Protein AF-T1A897-F1 (afdb_monomer_lite)

Structure (mmCIF, N/CA/C/O backbone):
data_AF-T1A897-F1
#
_entry.id   AF-T1A897-F1
#
loop_
_atom_site.group_PDB
_atom_site.id
_atom_site.type_symbol
_atom_site.label_atom_id
_atom_site.label_alt_id
_atom_site.label_comp_id
_atom_site.label_asym_id
_atom_site.label_entity_id
_atom_site.label_seq_id
_atom_site.pdbx_PDB_ins_code
_atom_site.Cartn_x
_atom_site.Cartn_y
_atom_site.Cartn_z
_atom_site.occupancy
_atom_site.B_iso_or_equiv
_atom_site.auth_seq_id
_atom_site.auth_comp_id
_atom_site.auth_asym_id
_atom_site.auth_atom_id
_atom_site.pdbx_PDB_model_num
ATOM 1 N N . ILE A 1 1 ? 21.454 3.319 -30.750 1.00 91.56 1 ILE A N 1
ATOM 2 C CA . ILE A 1 1 ? 20.654 2.309 -29.993 1.00 91.56 1 ILE A CA 1
ATOM 3 C C . ILE A 1 1 ? 20.761 0.914 -30.606 1.00 91.56 1 ILE A C 1
ATOM 5 O O . ILE A 1 1 ? 21.158 0.012 -29.884 1.00 91.56 1 ILE A O 1
ATOM 9 N N . ARG A 1 2 ? 20.432 0.712 -31.896 1.00 94.31 2 ARG A N 1
ATOM 10 C CA . ARG A 1 2 ? 20.547 -0.611 -32.554 1.00 94.31 2 ARG A CA 1
ATOM 11 C C . ARG A 1 2 ? 21.950 -1.219 -32.402 1.00 94.31 2 ARG A C 1
ATOM 13 O O . ARG A 1 2 ? 22.070 -2.355 -31.966 1.00 94.31 2 ARG A O 1
ATOM 20 N N . GLU A 1 3 ? 22.989 -0.419 -32.639 1.00 94.31 3 GLU A N 1
ATOM 21 C CA . GLU A 1 3 ? 24.396 -0.809 -32.442 1.00 94.31 3 GLU A CA 1
ATOM 22 C C . GLU A 1 3 ? 24.701 -1.246 -31.004 1.00 94.31 3 GLU A C 1
ATOM 24 O O . GLU A 1 3 ? 25.294 -2.297 -30.796 1.00 94.31 3 GLU A O 1
ATOM 29 N N . LEU A 1 4 ? 24.223 -0.498 -30.003 1.00 94.25 4 LEU A N 1
ATOM 30 C CA . LEU A 1 4 ? 24.387 -0.843 -28.585 1.00 94.25 4 LEU A CA 1
ATOM 31 C C . LEU A 1 4 ? 23.743 -2.195 -28.256 1.00 94.25 4 LEU A C 1
ATOM 33 O O . LEU A 1 4 ? 24.318 -3.002 -27.529 1.00 94.25 4 LEU A O 1
ATOM 37 N N . ILE A 1 5 ? 22.554 -2.463 -28.800 1.00 93.88 5 ILE A N 1
ATOM 38 C CA . ILE A 1 5 ? 21.870 -3.748 -28.610 1.00 93.88 5 ILE A CA 1
ATOM 39 C C . ILE A 1 5 ? 22.676 -4.878 -29.263 1.00 93.88 5 ILE A C 1
ATOM 41 O O . ILE A 1 5 ? 22.904 -5.904 -28.620 1.00 93.88 5 ILE A O 1
ATOM 45 N N . ALA A 1 6 ? 23.154 -4.673 -30.493 1.00 93.12 6 ALA A N 1
ATOM 46 C CA . ALA A 1 6 ? 23.966 -5.644 -31.224 1.00 93.12 6 ALA A CA 1
ATOM 47 C C . ALA A 1 6 ? 25.310 -5.937 -30.530 1.00 93.12 6 ALA A C 1
ATOM 49 O O . ALA A 1 6 ? 25.726 -7.090 -30.464 1.00 93.12 6 ALA A O 1
ATOM 50 N N . ALA A 1 7 ? 25.951 -4.923 -29.941 1.00 94.50 7 ALA A N 1
ATOM 51 C CA . ALA A 1 7 ? 27.186 -5.066 -29.167 1.00 94.50 7 ALA A CA 1
ATOM 52 C C . ALA A 1 7 ? 26.982 -5.804 -27.828 1.00 94.50 7 ALA A C 1
ATOM 54 O O . ALA A 1 7 ? 27.932 -6.298 -27.214 1.00 94.50 7 ALA A O 1
ATOM 55 N N . HIS A 1 8 ? 25.738 -5.902 -27.351 1.00 93.06 8 HIS A N 1
ATOM 56 C CA . HIS A 1 8 ? 25.409 -6.449 -26.039 1.00 93.06 8 HIS A CA 1
ATOM 57 C C . HIS A 1 8 ? 24.264 -7.482 -26.073 1.00 93.06 8 HIS A C 1
ATOM 59 O O . HIS A 1 8 ? 23.310 -7.373 -25.294 1.00 93.06 8 HIS A O 1
ATOM 65 N N . PRO A 1 9 ? 24.374 -8.569 -26.862 1.00 87.94 9 PRO A N 1
ATOM 66 C CA . PRO A 1 9 ? 23.273 -9.517 -27.084 1.00 87.94 9 PRO A CA 1
ATOM 67 C C . PRO A 1 9 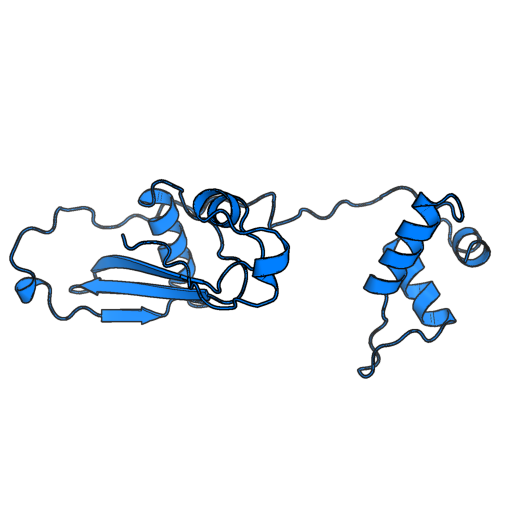? 22.866 -10.276 -25.810 1.00 87.94 9 PRO A C 1
ATOM 69 O O . PRO A 1 9 ? 21.729 -10.719 -25.639 1.00 87.94 9 PRO A O 1
ATOM 72 N N . ARG A 1 10 ? 23.797 -10.410 -24.856 1.00 90.38 10 ARG A N 1
ATOM 73 C CA . ARG A 1 10 ? 23.551 -11.069 -23.568 1.00 90.38 10 ARG A CA 1
ATOM 74 C C . ARG A 1 10 ? 22.975 -10.139 -22.502 1.00 90.38 10 ARG A C 1
ATOM 76 O O . ARG A 1 10 ? 22.631 -10.640 -21.434 1.00 90.38 10 ARG A O 1
ATOM 83 N N . GLN A 1 11 ? 22.822 -8.841 -22.755 1.00 92.12 11 GLN A N 1
ATOM 84 C CA . GLN A 1 11 ? 22.254 -7.928 -21.764 1.00 92.12 11 GLN A CA 1
ATOM 85 C C . GLN A 1 11 ? 20.731 -8.058 -21.668 1.00 92.12 11 GLN A C 1
ATOM 87 O O . GLN A 1 11 ? 20.026 -8.332 -22.637 1.00 92.12 11 GLN A O 1
ATOM 92 N N . SER A 1 12 ? 20.209 -7.862 -20.457 1.00 93.25 12 SER A N 1
ATOM 93 C CA 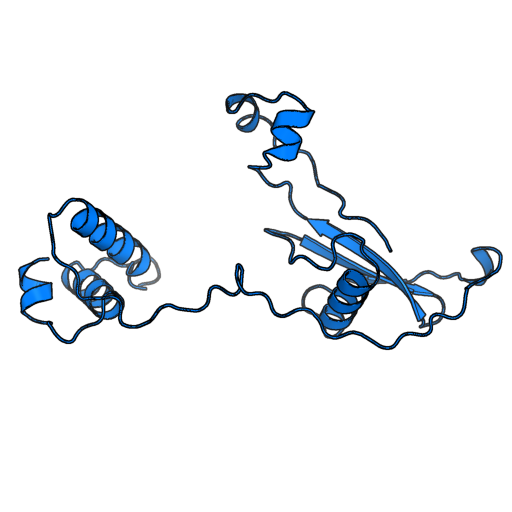. SER A 1 12 ? 18.765 -7.723 -20.252 1.00 93.25 12 SER A CA 1
ATOM 94 C C . SER A 1 12 ? 18.296 -6.340 -20.709 1.00 93.25 12 SER A C 1
ATOM 96 O O . SER A 1 12 ? 19.091 -5.405 -20.777 1.00 93.25 12 SER A O 1
ATOM 98 N N . ARG A 1 13 ? 16.985 -6.157 -20.920 1.00 93.38 13 ARG A N 1
ATOM 99 C CA . ARG A 1 13 ? 16.406 -4.826 -21.201 1.00 93.38 13 ARG A CA 1
ATOM 100 C C . ARG A 1 13 ? 16.801 -3.775 -20.149 1.00 93.38 13 ARG A C 1
ATOM 102 O O . ARG A 1 13 ? 17.007 -2.619 -20.496 1.00 93.38 13 ARG A O 1
ATOM 109 N N . ARG A 1 14 ? 16.955 -4.177 -18.876 1.00 93.31 14 ARG A N 1
ATOM 110 C CA . ARG A 1 14 ? 17.470 -3.307 -17.802 1.00 93.31 14 ARG A CA 1
ATOM 111 C C . ARG A 1 14 ? 18.936 -2.935 -18.026 1.00 93.31 14 ARG A C 1
ATOM 113 O O . ARG A 1 14 ? 19.256 -1.752 -17.993 1.00 93.31 14 ARG A O 1
ATOM 120 N N . GLY A 1 15 ? 19.794 -3.921 -18.284 1.00 94.31 15 GLY A N 1
ATOM 121 C CA . GLY A 1 15 ? 21.218 -3.681 -18.543 1.00 94.31 15 GLY A CA 1
ATOM 122 C C . GLY A 1 15 ? 21.450 -2.800 -19.774 1.00 94.31 15 GLY A C 1
ATOM 123 O O . GLY A 1 15 ? 22.275 -1.894 -19.729 1.00 94.31 15 GLY A O 1
ATOM 124 N N . LEU A 1 16 ? 20.658 -2.996 -20.833 1.00 95.38 16 LEU A N 1
ATOM 125 C CA . LEU A 1 16 ? 20.671 -2.141 -22.023 1.00 95.38 16 LEU A CA 1
ATOM 126 C C . LEU A 1 16 ? 20.242 -0.703 -21.700 1.00 95.38 16 LEU A C 1
ATOM 128 O O . LEU A 1 16 ? 20.910 0.230 -22.128 1.00 95.38 16 LEU A O 1
ATOM 132 N N . SER A 1 17 ? 19.178 -0.511 -20.905 1.00 95.62 17 SER A N 1
ATOM 133 C CA . SER A 1 17 ? 18.743 0.838 -20.504 1.00 95.62 17 SER A CA 1
ATOM 134 C C . SER A 1 17 ? 19.790 1.582 -19.671 1.00 95.62 17 SER A C 1
ATOM 136 O O . SER A 1 17 ? 19.947 2.786 -19.833 1.00 95.62 17 SER A O 1
ATOM 138 N N . GLN A 1 18 ? 20.527 0.870 -18.810 1.00 96.50 18 GLN A N 1
ATOM 139 C CA . GLN A 1 18 ? 21.597 1.457 -18.001 1.00 96.50 18 GLN A CA 1
ATOM 140 C C . GLN A 1 18 ? 22.780 1.881 -18.872 1.00 96.50 18 GLN A C 1
ATOM 142 O O . GLN A 1 18 ? 23.187 3.032 -18.790 1.00 96.50 18 GLN A O 1
ATOM 147 N N . LYS A 1 19 ? 23.244 1.002 -19.770 1.00 96.19 19 LYS A N 1
ATOM 148 C CA . LYS A 1 19 ? 24.314 1.310 -20.733 1.00 96.19 19 LYS A CA 1
ATOM 149 C C . LYS A 1 19 ? 23.975 2.483 -21.632 1.00 96.19 19 LYS A C 1
ATOM 151 O O . LYS A 1 19 ? 24.772 3.393 -21.781 1.00 96.19 19 LYS A O 1
ATOM 156 N N . LEU A 1 20 ? 22.753 2.512 -22.158 1.00 96.31 20 LEU A N 1
ATOM 157 C CA . LEU A 1 20 ? 22.315 3.629 -22.984 1.00 96.31 20 LEU A CA 1
ATOM 158 C C . LEU A 1 20 ? 22.289 4.946 -22.191 1.00 96.31 20 LEU A C 1
ATOM 160 O O . LEU A 1 20 ? 22.674 5.984 -22.717 1.00 96.31 20 LEU A O 1
ATOM 164 N N . CYS A 1 21 ? 21.873 4.916 -20.919 1.00 97.31 21 CYS A N 1
ATOM 165 C CA . CYS A 1 21 ? 21.973 6.092 -20.053 1.00 97.31 21 CYS A CA 1
ATOM 166 C C . CYS A 1 21 ? 23.424 6.477 -19.734 1.00 97.31 21 CYS A C 1
ATOM 168 O O . CYS A 1 21 ? 23.693 7.663 -19.585 1.00 97.31 21 CYS A O 1
ATOM 170 N N . GLU A 1 22 ? 24.343 5.520 -19.608 1.00 96.62 22 GLU A N 1
ATOM 171 C CA . GLU A 1 22 ? 25.775 5.789 -19.428 1.00 96.62 22 GLU A CA 1
ATOM 172 C C . GLU A 1 22 ? 26.358 6.466 -20.675 1.00 96.62 22 GLU A C 1
ATOM 174 O O . GLU A 1 22 ? 26.928 7.547 -20.557 1.00 96.62 22 GLU A O 1
ATOM 179 N N . ASP A 1 23 ? 26.125 5.913 -21.866 1.00 95.69 23 ASP A N 1
ATOM 180 C CA . ASP A 1 23 ? 26.634 6.453 -23.133 1.00 95.69 23 ASP A CA 1
ATOM 181 C C . ASP A 1 23 ? 26.101 7.862 -23.418 1.00 95.69 23 ASP A C 1
ATOM 183 O O . ASP A 1 23 ? 26.823 8.732 -23.898 1.00 95.69 23 ASP A O 1
ATOM 187 N N . TRP A 1 24 ? 24.833 8.114 -23.090 1.00 95.44 24 TRP A N 1
ATOM 188 C CA . TRP A 1 24 ? 24.199 9.422 -23.279 1.00 95.44 24 TRP A CA 1
ATOM 189 C C . TRP A 1 24 ? 24.420 10.390 -22.116 1.00 95.44 24 TRP A C 1
ATOM 191 O O . TRP A 1 24 ? 23.888 11.498 -22.147 1.00 95.44 24 TRP A O 1
ATOM 201 N N . GLN A 1 25 ? 25.132 9.973 -21.062 1.00 95.50 25 GLN A N 1
ATOM 202 C CA . GLN A 1 25 ? 25.234 10.719 -19.801 1.00 95.50 25 GLN A CA 1
ATOM 203 C C . GLN A 1 25 ? 23.855 11.140 -19.253 1.00 95.50 25 GLN A C 1
ATOM 205 O O . GLN A 1 25 ? 23.682 12.190 -18.632 1.00 95.50 25 GLN A O 1
ATOM 210 N N . TRP A 1 26 ? 22.837 10.303 -19.473 1.00 96.56 26 TRP A N 1
ATOM 211 C CA . TRP A 1 26 ? 21.452 10.607 -19.147 1.00 96.56 26 TRP A CA 1
ATOM 212 C C . TRP A 1 26 ? 21.160 10.332 -17.667 1.00 96.56 26 TRP A C 1
ATOM 214 O O . TRP A 1 26 ? 20.684 9.260 -17.270 1.00 96.56 26 TRP A O 1
ATOM 224 N N . ARG A 1 27 ? 21.471 11.333 -16.837 1.00 96.50 27 ARG A N 1
ATOM 225 C CA . ARG A 1 27 ? 21.416 11.279 -15.369 1.00 96.50 27 ARG A CA 1
ATOM 226 C C . ARG A 1 27 ? 20.411 12.270 -14.778 1.00 96.50 27 ARG A C 1
ATOM 228 O O . ARG A 1 27 ? 19.978 13.232 -15.413 1.00 96.50 27 ARG A O 1
ATOM 235 N N . GLN A 1 28 ? 19.948 11.978 -13.571 1.00 93.75 28 GLN A N 1
ATOM 236 C CA . GLN A 1 28 ? 19.199 12.897 -12.712 1.00 93.75 28 GLN A CA 1
ATOM 237 C C . GLN A 1 28 ? 20.163 13.899 -12.057 1.00 93.75 28 GLN A C 1
ATOM 239 O O . GLN A 1 28 ? 21.375 13.699 -12.094 1.00 93.75 28 GLN A O 1
ATOM 244 N N . GLU A 1 29 ? 19.631 14.947 -11.425 1.00 92.19 29 GLU A N 1
ATOM 245 C CA . GLU A 1 29 ? 20.440 15.940 -10.693 1.00 92.19 29 GLU A CA 1
ATOM 246 C C . GLU A 1 29 ? 21.254 15.306 -9.555 1.00 92.19 29 GLU A C 1
ATOM 248 O O . GLU A 1 29 ? 22.385 15.700 -9.301 1.00 92.19 29 GLU A O 1
ATOM 253 N N . ASN A 1 30 ? 20.728 14.246 -8.933 1.00 93.12 30 ASN A N 1
ATOM 254 C CA . ASN A 1 30 ? 21.426 13.461 -7.909 1.00 93.12 30 ASN A CA 1
ATOM 255 C C . ASN A 1 30 ? 22.459 12.456 -8.474 1.00 93.12 30 ASN A C 1
ATOM 257 O O . ASN A 1 30 ? 22.954 11.606 -7.738 1.00 93.12 30 ASN A O 1
ATOM 261 N N . GLY A 1 31 ? 22.744 12.487 -9.781 1.00 91.88 31 GLY A N 1
ATOM 262 C CA . GLY A 1 31 ? 23.716 11.613 -10.446 1.00 91.88 31 GLY A CA 1
ATOM 263 C C . GLY A 1 31 ? 23.214 10.205 -10.799 1.00 91.88 31 GLY A C 1
ATOM 264 O O . GLY A 1 31 ? 23.884 9.496 -11.560 1.00 91.88 31 GLY A O 1
ATOM 265 N N . ALA A 1 32 ? 22.035 9.792 -10.322 1.00 94.75 32 ALA A N 1
ATOM 266 C CA . ALA A 1 32 ? 21.454 8.493 -10.659 1.00 94.75 32 ALA A CA 1
ATOM 267 C C . ALA A 1 32 ? 21.064 8.420 -12.147 1.00 94.75 32 ALA A C 1
ATOM 269 O O . ALA A 1 32 ? 20.592 9.399 -12.728 1.00 94.75 32 ALA A O 1
ATOM 270 N N . LEU A 1 33 ? 21.224 7.253 -12.781 1.00 96.25 33 LEU A N 1
ATOM 271 C CA . LEU A 1 33 ? 20.801 7.057 -14.174 1.00 96.25 33 LEU A CA 1
ATOM 272 C C . LEU A 1 33 ? 19.280 7.221 -14.308 1.00 96.25 33 LEU A C 1
ATOM 274 O O . LEU A 1 33 ? 18.512 6.803 -13.440 1.00 96.25 33 LEU A O 1
ATOM 278 N N . ARG A 1 34 ? 18.824 7.769 -15.437 1.00 95.38 34 ARG A N 1
ATOM 279 C CA . ARG A 1 34 ? 17.394 7.814 -15.798 1.00 95.38 34 ARG A CA 1
ATOM 280 C C . ARG A 1 34 ? 16.946 6.522 -16.499 1.00 95.38 34 ARG A C 1
ATOM 282 O O . ARG A 1 34 ? 16.175 6.552 -17.459 1.00 95.38 34 ARG A O 1
ATOM 289 N N . ASP A 1 35 ? 17.416 5.372 -16.015 1.00 92.62 35 ASP A N 1
ATOM 290 C CA . ASP A 1 35 ? 17.263 4.067 -16.674 1.00 92.62 35 ASP A CA 1
ATOM 291 C C . ASP A 1 35 ? 15.795 3.623 -16.795 1.00 92.62 35 ASP A C 1
ATOM 293 O O . ASP A 1 35 ? 15.425 2.972 -17.771 1.00 92.62 35 ASP A O 1
ATOM 297 N N . MET A 1 36 ? 14.934 4.011 -15.851 1.00 91.88 36 MET A N 1
ATOM 298 C CA . MET A 1 36 ? 13.489 3.762 -15.928 1.00 91.88 36 MET A CA 1
ATOM 299 C C . MET A 1 36 ? 12.819 4.496 -17.098 1.00 91.88 36 MET A C 1
ATOM 301 O O . MET A 1 36 ? 12.029 3.886 -17.821 1.00 91.88 36 MET A O 1
ATOM 305 N N . LEU A 1 37 ? 13.159 5.771 -17.329 1.00 94.19 37 LEU A N 1
ATOM 306 C CA . LEU A 1 37 ? 12.639 6.551 -18.462 1.00 94.19 37 LEU A CA 1
ATOM 307 C C . LEU A 1 37 ? 13.193 6.025 -19.786 1.00 94.19 37 LEU A C 1
ATOM 309 O O . LEU A 1 37 ? 12.439 5.797 -20.731 1.00 94.19 37 LEU A O 1
ATOM 313 N N . CYS A 1 38 ? 14.497 5.754 -19.822 1.00 95.88 38 CYS A N 1
ATOM 314 C CA . CYS A 1 38 ? 15.175 5.156 -20.966 1.00 95.88 38 CYS A CA 1
ATOM 315 C C . CYS A 1 38 ? 14.547 3.812 -21.361 1.00 95.88 38 CYS A C 1
ATOM 317 O O . CYS A 1 38 ? 14.256 3.570 -22.530 1.00 95.88 38 CYS A O 1
ATOM 319 N N . ARG A 1 39 ? 14.227 2.955 -20.386 1.00 94.31 39 ARG A N 1
ATOM 320 C CA . ARG A 1 39 ? 13.531 1.690 -20.649 1.00 94.31 39 ARG A CA 1
ATOM 321 C C . ARG A 1 39 ? 12.132 1.907 -21.221 1.00 94.31 39 ARG A C 1
ATOM 323 O O . ARG A 1 39 ? 11.735 1.157 -22.107 1.00 94.31 39 ARG A O 1
ATOM 330 N N . GLY A 1 40 ? 11.409 2.924 -20.751 1.00 95.00 40 GLY A N 1
ATOM 331 C CA . GLY A 1 40 ? 10.136 3.349 -21.339 1.00 95.00 40 GLY A CA 1
ATOM 332 C C . GLY A 1 40 ? 10.284 3.746 -22.811 1.00 95.00 40 GLY A C 1
ATOM 333 O O . GLY A 1 40 ? 9.564 3.218 -23.656 1.00 95.00 40 GLY A O 1
ATOM 334 N N . LEU A 1 41 ? 11.271 4.589 -23.129 1.00 96.25 41 LEU A N 1
ATOM 335 C CA . LEU A 1 41 ? 11.614 4.979 -24.503 1.00 96.25 41 LEU A CA 1
ATOM 336 C C . LEU A 1 41 ? 11.934 3.763 -25.380 1.00 96.25 41 LEU A C 1
ATOM 338 O O . LEU A 1 41 ? 11.345 3.597 -26.445 1.00 96.25 41 LEU A O 1
ATOM 342 N N . MET A 1 42 ? 12.821 2.879 -24.920 1.00 95.81 42 MET A N 1
ATOM 343 C CA . MET A 1 42 ? 13.188 1.667 -25.654 1.00 95.81 42 MET A CA 1
ATOM 344 C C . MET A 1 42 ? 11.972 0.766 -25.911 1.00 95.81 42 MET A C 1
ATOM 346 O O . MET A 1 42 ? 11.835 0.210 -26.997 1.00 95.81 42 MET A O 1
ATOM 350 N N . LEU A 1 43 ? 11.063 0.628 -24.939 1.00 95.44 43 LEU A N 1
ATOM 351 C CA . LEU A 1 43 ? 9.825 -0.132 -25.120 1.00 95.44 43 LEU A CA 1
ATOM 352 C C . LEU A 1 43 ? 8.893 0.511 -26.155 1.00 95.44 43 LEU A C 1
ATOM 354 O O . LEU A 1 43 ? 8.271 -0.221 -26.920 1.00 95.44 43 LEU A O 1
ATOM 358 N N . MET A 1 44 ? 8.795 1.843 -26.196 1.00 97.00 44 MET A N 1
ATOM 359 C CA . MET A 1 44 ? 8.017 2.546 -27.223 1.00 97.00 44 MET A CA 1
ATOM 360 C C . MET A 1 44 ? 8.607 2.324 -28.617 1.00 97.00 44 MET A C 1
ATOM 362 O O . MET A 1 44 ? 7.877 1.927 -29.519 1.00 97.00 44 MET A O 1
ATOM 366 N N . LEU A 1 45 ? 9.925 2.485 -28.772 1.00 96.94 45 LEU A N 1
ATOM 367 C CA . LEU A 1 45 ? 10.623 2.238 -30.039 1.00 96.94 45 LEU A CA 1
ATOM 368 C C . LEU A 1 45 ? 10.451 0.790 -30.511 1.00 96.94 45 LEU A C 1
ATOM 370 O O . LEU A 1 45 ? 10.218 0.543 -31.687 1.00 96.94 45 LEU A O 1
ATOM 374 N N . HIS A 1 46 ? 10.511 -0.171 -29.590 1.00 96.00 46 HIS A N 1
ATOM 375 C CA . HIS A 1 46 ? 10.291 -1.574 -29.922 1.00 96.00 46 HIS A CA 1
ATOM 376 C C . HIS A 1 46 ? 8.864 -1.854 -30.394 1.00 96.00 46 HIS A C 1
ATOM 378 O O . HIS A 1 46 ? 8.670 -2.558 -31.379 1.00 96.00 46 HIS A O 1
ATOM 384 N N . ARG A 1 47 ? 7.859 -1.270 -29.727 1.00 96.44 47 ARG A N 1
ATOM 385 C CA . ARG A 1 47 ? 6.451 -1.375 -30.147 1.00 96.44 47 ARG A CA 1
ATOM 386 C C . ARG A 1 47 ? 6.193 -0.720 -31.502 1.00 96.44 47 ARG A C 1
ATOM 388 O O . ARG A 1 47 ? 5.308 -1.171 -32.215 1.00 96.44 47 ARG A O 1
ATOM 395 N N . ALA A 1 48 ? 6.958 0.314 -31.842 1.00 96.62 48 ALA A N 1
ATOM 396 C CA . ALA A 1 48 ? 6.919 0.965 -33.146 1.00 96.62 48 ALA A CA 1
ATOM 397 C C . ALA A 1 48 ? 7.691 0.198 -34.242 1.00 96.62 48 ALA A C 1
ATOM 399 O O . ALA A 1 48 ? 7.658 0.611 -35.392 1.00 96.62 48 ALA A O 1
ATOM 400 N N . GLY A 1 49 ? 8.389 -0.897 -33.911 1.00 95.94 49 GLY A N 1
ATOM 401 C CA . GLY A 1 49 ? 9.212 -1.655 -34.863 1.00 95.94 49 GLY A CA 1
ATOM 402 C C . GLY A 1 49 ? 10.586 -1.037 -35.151 1.00 95.94 49 GLY A C 1
ATOM 403 O O . GLY A 1 49 ? 11.344 -1.567 -35.957 1.00 95.94 49 GLY A O 1
ATOM 404 N N . GLU A 1 50 ? 10.952 0.050 -34.469 1.00 96.38 50 GLU A N 1
ATOM 405 C CA . GLU A 1 50 ? 12.193 0.788 -34.730 1.00 96.38 50 GLU A CA 1
ATOM 406 C C . GLU A 1 50 ? 13.437 0.112 -34.152 1.00 96.38 50 GLU A C 1
ATOM 408 O O . GLU A 1 50 ? 14.557 0.342 -34.615 1.00 96.38 50 GLU A O 1
ATOM 413 N N . ILE A 1 51 ? 13.272 -0.712 -33.120 1.00 95.75 51 ILE A N 1
ATOM 414 C CA . ILE A 1 51 ? 14.341 -1.530 -32.542 1.00 95.75 51 ILE A CA 1
ATOM 415 C C . ILE A 1 51 ? 13.796 -2.902 -32.155 1.00 95.75 51 ILE A C 1
ATOM 417 O O . ILE A 1 51 ? 12.644 -3.040 -31.746 1.00 95.75 51 ILE A O 1
ATOM 421 N N . GLU A 1 52 ? 14.649 -3.917 -32.174 1.00 94.81 52 GLU A N 1
ATOM 422 C CA . GLU A 1 52 ? 14.321 -5.220 -31.607 1.00 94.81 52 GLU A CA 1
ATOM 423 C C . GLU A 1 52 ? 14.949 -5.344 -30.216 1.00 94.81 52 GLU A C 1
ATOM 425 O O . GLU A 1 52 ? 16.166 -5.255 -30.051 1.00 94.81 52 GLU A O 1
ATOM 430 N N . LEU A 1 53 ? 14.114 -5.485 -29.184 1.00 94.00 53 LEU A N 1
ATOM 431 C CA . LEU A 1 53 ? 14.588 -5.715 -27.823 1.00 94.00 53 LEU A CA 1
ATOM 432 C C . LEU A 1 53 ? 14.698 -7.212 -27.547 1.00 94.00 53 LEU A C 1
ATOM 434 O O . LEU A 1 53 ? 13.805 -7.962 -27.942 1.00 94.00 53 LEU A O 1
ATOM 438 N N . PRO A 1 54 ? 15.698 -7.648 -26.757 1.00 92.12 54 PRO A N 1
ATOM 439 C CA . PRO A 1 54 ? 15.807 -9.048 -26.376 1.00 92.12 54 PRO A CA 1
ATOM 440 C C . PRO A 1 54 ? 14.533 -9.520 -25.654 1.00 92.12 54 PRO A C 1
ATOM 442 O O . PRO A 1 54 ? 13.838 -8.705 -25.021 1.00 92.12 54 PRO A O 1
ATOM 445 N N . PRO A 1 55 ? 14.222 -10.827 -25.696 1.00 90.06 55 PRO A N 1
ATOM 446 C CA . PRO A 1 55 ? 13.054 -11.382 -25.023 1.00 90.06 55 PRO A CA 1
ATOM 447 C C . PRO A 1 55 ? 13.066 -11.069 -23.521 1.00 90.06 55 PRO A C 1
ATOM 449 O O . PRO A 1 55 ? 14.114 -10.856 -22.898 1.00 90.06 55 PRO A O 1
ATOM 452 N N . VAL A 1 56 ? 11.875 -11.005 -22.924 1.00 88.88 56 VAL A N 1
ATOM 453 C CA . VAL A 1 56 ? 11.730 -10.767 -21.483 1.00 88.88 56 VAL A CA 1
ATOM 454 C C . VAL A 1 56 ? 12.303 -11.965 -20.729 1.00 88.88 56 VAL A C 1
ATOM 456 O O . VAL A 1 56 ? 11.793 -13.070 -20.837 1.00 88.88 56 VAL A O 1
ATOM 459 N N . ARG A 1 57 ? 13.370 -11.741 -19.954 1.00 85.94 57 ARG A N 1
ATOM 460 C CA . ARG A 1 57 ? 14.046 -12.807 -19.187 1.00 85.94 57 ARG A CA 1
ATOM 461 C C . ARG A 1 57 ? 13.489 -13.014 -17.784 1.00 85.94 57 ARG A C 1
ATOM 463 O O . ARG A 1 57 ? 13.680 -14.067 -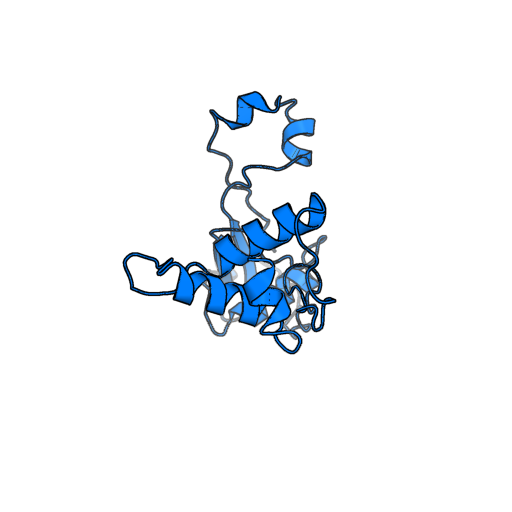17.194 1.00 85.94 57 ARG A O 1
ATOM 470 N N . ARG A 1 58 ? 12.873 -11.977 -17.221 1.00 81.25 58 ARG A N 1
ATOM 471 C CA . ARG A 1 58 ? 12.305 -11.994 -15.875 1.00 81.25 58 ARG A CA 1
ATOM 472 C C . ARG A 1 58 ? 11.107 -11.066 -15.839 1.00 81.25 58 ARG A C 1
ATOM 474 O O . ARG A 1 58 ? 11.235 -9.883 -16.155 1.00 81.25 58 ARG A O 1
ATOM 481 N N . VAL A 1 59 ? 9.971 -11.605 -15.425 1.00 79.69 59 VAL A N 1
ATOM 482 C CA . VAL A 1 59 ? 8.809 -10.820 -15.020 1.00 79.69 59 VAL A CA 1
ATOM 483 C C . VAL A 1 59 ? 8.911 -10.668 -13.510 1.00 79.69 59 VAL A C 1
ATOM 485 O O . VAL A 1 59 ? 9.012 -11.657 -12.785 1.00 79.69 59 VAL A O 1
ATOM 488 N N . ASN A 1 60 ? 8.983 -9.430 -13.028 1.00 77.00 60 ASN A N 1
ATOM 489 C CA . ASN A 1 60 ? 8.896 -9.197 -11.594 1.00 77.00 60 ASN A CA 1
ATOM 490 C C . ASN A 1 60 ? 7.442 -9.389 -11.178 1.00 77.00 60 ASN A C 1
ATOM 492 O O . ASN A 1 60 ? 6.544 -8.848 -11.824 1.00 77.00 60 ASN A O 1
ATOM 496 N N . ARG A 1 61 ? 7.229 -10.127 -10.088 1.00 76.50 61 ARG A N 1
ATOM 497 C CA . ARG A 1 61 ? 5.919 -10.216 -9.449 1.00 76.50 61 ARG A CA 1
ATOM 498 C C . ARG A 1 61 ? 5.461 -8.803 -9.111 1.00 76.50 61 ARG A C 1
ATOM 500 O O . ARG A 1 61 ? 6.234 -8.048 -8.522 1.00 76.50 61 ARG A O 1
ATOM 507 N N . ASN A 1 62 ? 4.247 -8.436 -9.509 1.00 76.12 62 ASN A N 1
ATOM 508 C CA . ASN A 1 62 ? 3.673 -7.160 -9.110 1.00 76.12 62 ASN A CA 1
ATOM 509 C C . ASN A 1 62 ? 2.979 -7.351 -7.754 1.00 76.12 62 ASN A C 1
ATOM 511 O O . ASN A 1 62 ? 1.873 -7.897 -7.734 1.00 76.12 62 ASN A O 1
ATOM 515 N N . PRO A 1 63 ? 3.571 -6.902 -6.631 1.00 68.50 63 PRO A N 1
ATOM 516 C CA . PRO A 1 63 ? 2.961 -7.073 -5.314 1.00 68.50 63 PRO A CA 1
ATOM 517 C C . PRO A 1 63 ? 1.622 -6.333 -5.185 1.00 68.50 63 PRO A C 1
ATOM 519 O O . PRO A 1 63 ? 0.839 -6.642 -4.295 1.00 68.50 63 PRO A O 1
ATOM 522 N N . LEU A 1 64 ? 1.321 -5.376 -6.076 1.00 68.25 64 LEU A N 1
ATOM 523 C CA . LEU A 1 64 ? 0.015 -4.717 -6.109 1.00 68.25 64 LEU A CA 1
ATOM 524 C C . LEU A 1 64 ? -1.077 -5.588 -6.740 1.00 68.25 64 LEU A C 1
ATOM 526 O O . LEU A 1 64 ? -2.241 -5.384 -6.397 1.00 68.25 64 LEU A O 1
ATOM 530 N N . THR A 1 65 ? -0.718 -6.515 -7.634 1.00 69.31 65 THR A N 1
ATOM 531 C CA . THR A 1 65 ? -1.655 -7.405 -8.342 1.00 69.31 65 THR A CA 1
ATOM 532 C C . THR A 1 65 ? -1.767 -8.761 -7.654 1.00 69.31 65 THR A C 1
ATOM 534 O O . THR A 1 65 ? -2.866 -9.268 -7.474 1.00 69.31 65 THR A O 1
ATOM 537 N N . GLU A 1 66 ? -0.644 -9.332 -7.228 1.00 69.19 66 GLU A N 1
ATOM 538 C CA . GLU A 1 66 ? -0.593 -10.633 -6.565 1.00 69.19 66 GLU A CA 1
ATOM 539 C C . GLU A 1 66 ? -0.326 -10.442 -5.073 1.00 69.19 66 GLU A C 1
ATOM 541 O O . GLU A 1 66 ? 0.813 -10.521 -4.604 1.00 69.19 66 GLU A O 1
ATOM 546 N N . ARG A 1 67 ? -1.394 -10.131 -4.337 1.00 72.38 67 ARG A N 1
ATOM 547 C CA . ARG A 1 67 ? -1.330 -9.813 -2.909 1.00 72.38 67 ARG A CA 1
ATOM 548 C C . ARG A 1 67 ? -1.438 -11.075 -2.065 1.00 72.38 67 ARG A C 1
ATOM 550 O O . ARG A 1 67 ? -2.314 -11.905 -2.291 1.00 72.38 67 ARG A O 1
ATOM 557 N N . THR A 1 68 ? -0.576 -11.189 -1.060 1.00 77.88 68 THR A N 1
ATOM 558 C CA . THR A 1 68 ? -0.745 -12.188 -0.002 1.00 77.88 68 THR A CA 1
ATOM 559 C C . THR A 1 68 ? -1.855 -11.720 0.931 1.00 77.88 68 THR A C 1
ATOM 561 O O . THR A 1 68 ? -1.800 -10.598 1.439 1.00 77.88 68 THR A O 1
ATOM 564 N N . ARG A 1 69 ? -2.855 -12.576 1.147 1.00 83.50 69 ARG A N 1
ATOM 565 C CA . ARG A 1 69 ? -3.914 -12.345 2.131 1.00 83.50 69 ARG A CA 1
ATOM 566 C C . ARG A 1 69 ? -3.291 -12.252 3.534 1.00 83.50 69 ARG A C 1
ATOM 568 O O . ARG A 1 69 ? -2.446 -13.096 3.844 1.00 83.50 69 ARG A O 1
ATOM 575 N N . PRO A 1 70 ? -3.648 -11.255 4.364 1.00 86.56 70 PRO A N 1
ATOM 576 C CA . PRO A 1 70 ? -3.229 -11.229 5.762 1.00 86.56 70 PRO A CA 1
ATOM 577 C C . PRO A 1 70 ? -3.610 -12.530 6.475 1.00 86.56 70 PRO A C 1
ATOM 579 O O . PRO A 1 70 ? -4.646 -13.123 6.175 1.00 86.56 70 PRO A O 1
ATOM 582 N N . ALA A 1 71 ? -2.760 -12.986 7.394 1.00 84.56 71 ALA A N 1
ATOM 583 C CA . ALA A 1 71 ? -3.103 -14.127 8.230 1.00 84.56 71 ALA A CA 1
ATOM 584 C C . ALA A 1 71 ? -4.265 -13.748 9.169 1.00 84.56 71 ALA A C 1
ATOM 586 O O . ALA A 1 71 ? -4.290 -12.603 9.636 1.00 84.56 71 ALA A O 1
ATOM 587 N N . PRO A 1 72 ? -5.191 -14.679 9.466 1.00 81.62 72 PRO A N 1
ATOM 588 C CA . PRO A 1 72 ? -6.166 -14.490 10.534 1.00 81.62 72 PRO A CA 1
ATOM 589 C C . PRO A 1 72 ? -5.448 -14.200 11.848 1.00 81.62 72 PRO A C 1
ATOM 591 O O . PRO A 1 72 ? -4.383 -14.772 12.110 1.00 81.62 72 PRO A O 1
ATOM 594 N N . VAL A 1 73 ? -6.022 -13.324 12.668 1.00 82.81 73 VAL A N 1
ATOM 595 C CA . VAL A 1 73 ? -5.425 -12.960 13.952 1.00 82.81 73 VAL A CA 1
ATOM 596 C C . VAL A 1 73 ? -6.376 -13.368 15.066 1.00 82.81 73 VAL A C 1
ATOM 598 O O . VAL A 1 73 ? -7.492 -12.860 15.105 1.00 82.81 73 VAL A O 1
ATOM 601 N N . PRO A 1 74 ? -5.968 -14.272 15.976 1.00 83.56 74 PRO A N 1
ATOM 602 C CA . PRO A 1 74 ? -6.820 -14.646 17.091 1.00 83.56 74 PRO A CA 1
ATOM 603 C C . PRO A 1 74 ? -7.029 -13.431 17.996 1.00 83.56 74 PRO A C 1
ATOM 605 O O . PRO A 1 74 ? -6.078 -12.906 18.578 1.00 83.56 74 PRO A O 1
ATOM 608 N N . ILE A 1 75 ? -8.281 -13.004 18.114 1.00 87.00 75 ILE A N 1
ATOM 609 C CA . ILE A 1 75 ? -8.722 -11.998 19.076 1.00 87.00 75 ILE A CA 1
ATOM 610 C C . ILE A 1 75 ? -9.836 -12.566 19.949 1.00 87.00 75 ILE A C 1
ATOM 612 O O . ILE A 1 75 ? -10.536 -13.504 19.564 1.00 87.00 75 ILE A O 1
ATOM 616 N N . ASP A 1 76 ? -10.010 -11.978 21.129 1.00 89.25 76 ASP A N 1
ATOM 617 C CA . ASP A 1 76 ? -11.216 -12.205 21.915 1.00 89.25 76 ASP A CA 1
ATOM 618 C C . ASP A 1 76 ? -12.427 -11.656 21.144 1.00 89.25 76 ASP A C 1
ATOM 620 O O . ASP A 1 76 ? -12.514 -10.459 20.852 1.00 89.25 76 ASP A O 1
ATOM 624 N N . THR A 1 77 ? -13.353 -12.547 20.799 1.00 87.75 77 THR A N 1
ATOM 625 C CA . THR A 1 77 ? -14.601 -12.249 20.081 1.00 87.75 77 THR A CA 1
ATOM 626 C C . THR A 1 77 ? -15.823 -12.306 20.993 1.00 87.75 77 THR A C 1
ATOM 628 O O . THR A 1 77 ? -16.945 -12.158 20.514 1.00 87.75 77 THR A O 1
ATOM 631 N N . THR A 1 78 ? -15.627 -12.465 22.309 1.00 91.94 78 THR A N 1
ATOM 632 C CA . THR A 1 78 ? -16.717 -12.455 23.292 1.00 91.94 78 THR A CA 1
ATOM 633 C C . THR A 1 78 ? -17.535 -11.173 23.125 1.00 91.94 78 THR A C 1
ATOM 635 O O . THR A 1 78 ? -16.935 -10.089 23.140 1.00 91.94 78 THR A O 1
ATOM 638 N N . PRO A 1 79 ? -18.866 -11.252 22.938 1.00 90.81 79 PRO A N 1
ATOM 639 C CA . PRO A 1 79 ? -19.701 -10.071 22.786 1.00 90.81 79 PRO A CA 1
ATOM 640 C C . PRO A 1 79 ? -19.487 -9.093 23.936 1.00 90.81 79 PRO A C 1
ATOM 642 O O . PRO A 1 79 ? -19.469 -9.473 25.106 1.00 90.81 79 PRO A O 1
ATOM 645 N N . ILE A 1 80 ? -19.288 -7.829 23.583 1.00 89.94 80 ILE A N 1
ATOM 646 C CA . ILE A 1 80 ? -19.190 -6.752 24.555 1.00 89.94 80 ILE A CA 1
ATOM 647 C C . ILE A 1 80 ? -20.598 -6.190 24.736 1.00 89.94 80 ILE A C 1
ATOM 649 O O . ILE A 1 80 ? -21.121 -5.522 23.846 1.00 89.94 80 ILE A O 1
ATOM 653 N N . GLU A 1 81 ? -21.211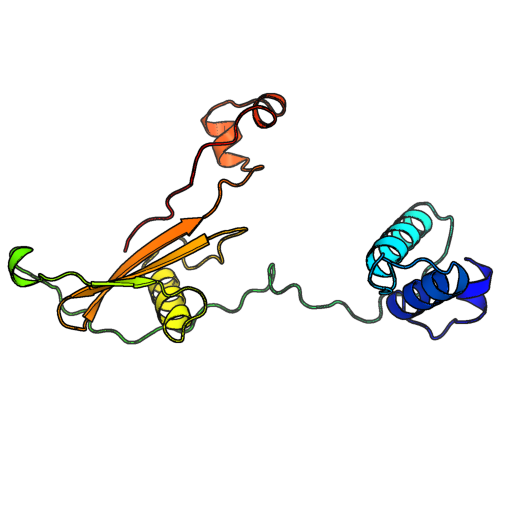 -6.476 25.881 1.00 92.69 81 GLU A N 1
ATOM 654 C CA . GLU A 1 81 ? -22.558 -6.022 26.223 1.00 92.69 81 GLU A CA 1
ATOM 655 C C . GLU A 1 81 ? -22.498 -5.049 27.398 1.00 92.69 81 GLU A C 1
ATOM 657 O O . GLU A 1 81 ? -21.883 -5.330 28.425 1.00 92.69 81 GLU A O 1
ATOM 662 N N . GLY A 1 82 ? -23.141 -3.892 27.255 1.00 92.19 82 GLY A N 1
ATOM 663 C CA . GLY A 1 82 ? -23.189 -2.890 28.312 1.00 92.19 82 GLY A CA 1
ATOM 664 C C . GLY A 1 82 ? -23.202 -1.458 27.785 1.00 92.19 82 GLY A C 1
ATOM 665 O O . GLY A 1 82 ? -23.156 -1.218 26.575 1.00 92.19 82 GLY A O 1
ATOM 666 N N . PRO A 1 83 ? -23.302 -0.473 28.688 1.00 94.06 83 PRO A N 1
ATOM 667 C CA . PRO A 1 83 ? -23.231 0.929 28.319 1.00 94.06 83 PRO A CA 1
ATOM 668 C C . PRO A 1 83 ? -21.795 1.319 27.934 1.00 94.06 83 PRO A C 1
ATOM 670 O O . PRO A 1 83 ? -20.832 0.923 28.581 1.00 94.06 83 PRO A O 1
ATOM 673 N N . LEU A 1 84 ? -21.649 2.194 26.932 1.00 90.31 84 LEU A N 1
ATOM 674 C CA . LEU A 1 84 ? -20.342 2.647 26.426 1.00 90.31 84 LEU A CA 1
ATOM 675 C C . LEU A 1 84 ? -19.409 3.203 27.516 1.00 90.31 84 LEU A C 1
ATOM 677 O O . LEU A 1 84 ? -18.197 3.058 27.409 1.00 90.31 84 LEU A O 1
ATOM 681 N N . ARG A 1 85 ? -19.961 3.821 28.568 1.00 93.62 85 ARG A N 1
ATOM 682 C CA . ARG A 1 85 ? -19.180 4.346 29.702 1.00 93.62 85 ARG A CA 1
ATOM 683 C C . ARG A 1 85 ? -18.339 3.271 30.400 1.00 93.62 85 ARG A C 1
ATOM 685 O O . ARG A 1 85 ? -17.279 3.600 30.912 1.00 93.62 85 ARG A O 1
ATOM 692 N N . ASP A 1 86 ? -18.784 2.015 30.377 1.00 92.00 86 ASP A N 1
ATOM 693 C CA . ASP A 1 86 ? -18.068 0.901 31.003 1.00 92.00 86 ASP A CA 1
ATOM 694 C C . ASP A 1 86 ? -16.877 0.458 30.134 1.00 92.00 86 ASP A C 1
ATOM 696 O O . ASP A 1 86 ? -15.959 -0.182 30.631 1.00 92.00 86 ASP A O 1
ATOM 700 N N . LEU A 1 87 ? -16.849 0.841 28.850 1.00 90.31 87 LEU A N 1
ATOM 701 C CA . LEU A 1 87 ? -15.748 0.579 27.913 1.00 90.31 87 LEU A CA 1
ATOM 702 C C . LEU A 1 87 ? -14.733 1.714 27.831 1.00 90.31 87 LEU A C 1
ATOM 704 O O . LEU A 1 87 ? -13.696 1.564 27.188 1.00 90.31 87 LEU A O 1
ATOM 708 N N . GLN A 1 88 ? -15.029 2.857 28.442 1.00 92.06 88 GLN A N 1
ATOM 709 C CA . GLN A 1 88 ? -14.134 4.000 28.421 1.00 92.06 88 GLN A CA 1
ATOM 710 C C . GLN A 1 88 ? -12.957 3.808 29.396 1.00 92.06 88 GLN A C 1
ATOM 712 O O . GLN A 1 88 ? -13.116 3.171 30.438 1.00 92.06 88 GLN A O 1
ATOM 717 N N . PRO A 1 89 ? -11.785 4.397 29.098 1.00 94.12 89 PRO A N 1
ATOM 718 C CA . PRO A 1 89 ? -11.484 5.215 27.921 1.00 94.12 89 PRO A CA 1
ATOM 719 C C . PRO A 1 89 ? -11.266 4.382 26.648 1.00 94.12 89 PRO A C 1
ATOM 721 O O . PRO A 1 89 ? -10.800 3.248 26.701 1.00 94.12 89 PRO A O 1
ATOM 724 N N . LEU A 1 90 ? -11.575 4.988 25.496 1.00 95.44 90 LEU A N 1
ATOM 725 C CA . LEU A 1 90 ? -11.191 4.447 24.194 1.00 95.44 90 LEU A CA 1
ATOM 726 C C . LEU A 1 90 ? -9.844 5.032 23.776 1.00 95.44 90 LEU A C 1
ATOM 728 O O . LEU A 1 90 ? -9.692 6.254 23.708 1.00 95.44 90 LEU A O 1
ATOM 732 N N . GLU A 1 91 ? -8.887 4.169 23.462 1.00 96.31 91 GLU A N 1
ATOM 733 C CA . GLU A 1 91 ? -7.549 4.572 23.035 1.00 96.31 91 GLU A CA 1
ATOM 734 C C . GLU A 1 91 ? -7.410 4.438 21.521 1.00 96.31 91 GLU A C 1
ATOM 736 O O . GLU A 1 91 ? -7.683 3.383 20.954 1.00 96.31 91 GLU A O 1
ATOM 741 N N . PHE A 1 92 ? -6.962 5.504 20.858 1.00 95.81 92 PHE A N 1
ATOM 742 C CA . PHE A 1 92 ? -6.779 5.541 19.408 1.00 95.81 92 PHE A CA 1
ATOM 743 C C . PHE A 1 92 ? -5.288 5.544 19.082 1.00 95.81 92 PHE A C 1
ATOM 745 O O . PHE A 1 92 ? -4.607 6.557 19.240 1.00 95.81 92 PHE A O 1
ATOM 752 N N . THR A 1 93 ? -4.778 4.422 18.583 1.00 96.31 93 THR A N 1
ATOM 753 C CA . THR A 1 93 ? -3.358 4.270 18.243 1.00 96.31 93 THR A CA 1
ATOM 754 C C . THR A 1 93 ? -3.174 4.295 16.737 1.00 96.31 93 THR A C 1
ATOM 756 O O . THR A 1 93 ? -3.782 3.498 16.026 1.00 96.31 93 THR A O 1
ATOM 759 N N . GLN A 1 94 ? -2.311 5.175 16.227 1.00 96.44 94 GLN A N 1
ATOM 760 C CA . GLN A 1 94 ? -1.950 5.166 14.811 1.00 96.44 94 GLN A CA 1
ATOM 761 C C . GLN A 1 94 ? -1.035 3.967 14.517 1.00 96.44 94 GLN A C 1
ATOM 763 O O . GLN A 1 94 ? 0.072 3.892 15.036 1.00 96.44 94 GLN A O 1
ATOM 768 N N . VAL A 1 95 ? -1.478 3.050 13.654 1.00 94.88 95 VAL A N 1
ATOM 769 C CA . VAL A 1 95 ? -0.800 1.755 13.401 1.00 94.88 95 VAL A CA 1
ATOM 770 C C . VAL A 1 95 ? -0.078 1.678 12.051 1.00 94.88 95 VAL A C 1
ATOM 772 O O . VAL A 1 95 ? 0.356 0.620 11.585 1.00 94.88 95 VAL A O 1
ATOM 775 N N . ARG A 1 96 ? 0.029 2.805 11.341 1.00 88.69 96 ARG A N 1
ATOM 776 C CA . ARG A 1 96 ? 0.726 2.841 10.052 1.00 88.69 96 ARG A CA 1
ATOM 777 C C . ARG A 1 96 ? 2.239 2.788 10.289 1.00 88.69 96 ARG A C 1
ATOM 779 O O . ARG A 1 96 ? 2.783 3.667 10.940 1.00 88.69 96 ARG A O 1
ATOM 786 N N . HIS A 1 97 ? 2.905 1.805 9.678 1.00 88.00 97 HIS A N 1
ATOM 787 C CA . HIS A 1 97 ? 4.344 1.544 9.846 1.00 88.00 97 HIS A CA 1
ATOM 788 C C . HIS A 1 97 ? 4.750 1.143 11.278 1.00 88.00 97 HIS A C 1
ATOM 790 O O . HIS A 1 97 ? 5.899 1.342 11.661 1.00 88.00 97 HIS A O 1
ATOM 796 N N . THR A 1 98 ? 3.831 0.544 12.042 1.00 93.31 98 THR A N 1
ATOM 797 C CA . THR A 1 98 ? 4.094 0.000 13.385 1.00 93.31 98 THR A CA 1
ATOM 798 C C . THR A 1 98 ? 3.979 -1.530 13.405 1.00 93.31 98 THR A C 1
ATOM 800 O O . THR A 1 98 ? 3.587 -2.149 12.407 1.00 93.31 98 THR A O 1
ATOM 803 N N . ALA A 1 99 ? 4.320 -2.149 14.540 1.00 90.88 99 ALA A N 1
ATOM 804 C CA . ALA A 1 99 ? 4.229 -3.598 14.740 1.00 90.88 99 ALA A CA 1
ATOM 805 C C . ALA A 1 99 ? 2.778 -4.117 14.728 1.00 90.88 99 ALA A C 1
ATOM 807 O O . ALA A 1 99 ? 2.543 -5.282 14.425 1.00 90.88 99 ALA A O 1
ATOM 808 N N . GLU A 1 100 ? 1.805 -3.245 14.991 1.00 90.94 100 GLU A N 1
ATOM 809 C CA . GLU A 1 100 ? 0.366 -3.524 15.007 1.00 90.94 100 GLU A CA 1
ATOM 810 C C . GLU A 1 100 ? -0.271 -3.415 13.608 1.00 90.94 100 GLU A C 1
ATOM 812 O O . GLU A 1 100 ? -1.426 -3.791 13.405 1.00 90.94 100 GLU A O 1
ATOM 817 N N . GLY A 1 101 ? 0.472 -2.937 12.603 1.00 91.44 101 GLY A N 1
ATOM 818 C CA . GLY A 1 101 ? -0.001 -2.846 11.219 1.00 91.44 101 GLY A CA 1
ATOM 819 C C . GLY A 1 101 ? -0.504 -4.181 10.636 1.00 91.44 101 GLY A C 1
ATOM 820 O O . GLY A 1 101 ? -1.552 -4.190 9.986 1.00 91.44 101 GLY A O 1
ATOM 821 N N . PRO A 1 102 ? 0.191 -5.317 10.843 1.00 90.88 102 PRO A N 1
ATOM 822 C CA . PRO A 1 102 ? -0.307 -6.642 10.476 1.00 90.88 102 PRO A CA 1
ATOM 823 C C . PRO A 1 102 ? -1.611 -7.036 11.183 1.00 90.88 102 PRO A C 1
ATOM 825 O O . PRO A 1 102 ? -2.487 -7.574 10.511 1.00 90.88 102 PRO A O 1
ATOM 828 N N . LEU A 1 103 ? -1.768 -6.719 12.478 1.00 92.12 103 LEU A N 1
ATOM 829 C CA . LEU A 1 103 ? -3.007 -6.969 13.230 1.00 92.12 103 LEU A CA 1
ATOM 830 C C . LEU A 1 103 ? -4.182 -6.221 12.593 1.00 92.12 103 LEU A C 1
ATOM 832 O O . LEU A 1 103 ? -5.196 -6.833 12.275 1.00 92.12 103 LEU A O 1
ATOM 836 N N . PHE A 1 104 ? -4.008 -4.929 12.302 1.00 92.94 104 PHE A N 1
ATOM 837 C CA . PHE A 1 104 ? -5.006 -4.131 11.583 1.00 92.94 104 PHE A CA 1
ATOM 838 C C . PHE A 1 104 ? -5.399 -4.764 10.245 1.00 92.94 104 PHE A C 1
ATOM 840 O O . PHE A 1 104 ? -6.576 -4.865 9.915 1.00 92.94 104 PHE A O 1
ATOM 847 N N . ASN A 1 105 ? -4.417 -5.202 9.453 1.00 91.94 105 ASN A N 1
ATOM 848 C CA . ASN A 1 105 ? -4.698 -5.800 8.150 1.00 91.94 105 ASN A CA 1
ATOM 849 C C . ASN A 1 105 ? -5.460 -7.129 8.284 1.00 91.94 105 ASN A C 1
ATOM 851 O O . ASN A 1 105 ? -6.329 -7.392 7.462 1.00 91.94 105 ASN A O 1
ATOM 855 N N . GLY A 1 106 ? -5.142 -7.943 9.297 1.00 92.44 106 GLY A N 1
ATOM 856 C CA . GLY A 1 106 ? -5.854 -9.186 9.602 1.00 92.44 106 GLY A CA 1
ATOM 857 C C . GLY A 1 106 ? -7.306 -8.944 10.008 1.00 92.44 106 GLY A C 1
ATOM 858 O O . GLY A 1 106 ? -8.204 -9.534 9.419 1.00 92.44 106 GLY A O 1
ATOM 859 N N . LEU A 1 107 ? -7.550 -8.002 10.924 1.00 92.00 107 LEU A N 1
ATOM 860 C CA . LEU A 1 107 ? -8.905 -7.656 11.370 1.00 92.00 107 LEU A CA 1
ATOM 861 C C . LEU A 1 107 ? -9.764 -7.074 10.241 1.00 92.00 107 LEU A C 1
ATOM 863 O O . LEU A 1 107 ? -10.923 -7.447 10.089 1.00 92.00 107 LEU A O 1
ATOM 867 N N . MET A 1 108 ? -9.187 -6.215 9.397 1.00 91.44 108 MET A N 1
ATOM 868 C CA . MET A 1 108 ? -9.868 -5.732 8.193 1.00 91.44 108 MET A CA 1
ATOM 869 C C . MET A 1 108 ? -10.166 -6.865 7.206 1.00 91.44 108 MET A C 1
ATOM 871 O O . MET A 1 108 ? -11.192 -6.836 6.538 1.00 91.44 108 MET A O 1
ATOM 875 N N . GLU A 1 109 ? -9.270 -7.844 7.071 1.00 91.38 109 GLU A N 1
ATOM 876 C CA . GLU A 1 109 ? -9.476 -8.989 6.181 1.00 91.38 109 GLU A CA 1
ATOM 877 C C . GLU A 1 109 ? -10.606 -9.899 6.657 1.00 91.38 109 GLU A C 1
ATOM 879 O O . GLU A 1 109 ? -11.353 -10.426 5.834 1.00 91.38 109 GLU A O 1
ATOM 884 N N . GLU A 1 110 ? -10.716 -10.084 7.967 1.00 90.25 110 GLU A N 1
ATOM 885 C CA . GLU A 1 110 ? -11.685 -10.983 8.583 1.00 90.25 110 GLU A CA 1
ATOM 886 C C . GLU A 1 110 ? -13.075 -10.352 8.717 1.00 90.25 110 GLU A C 1
ATOM 888 O O . GLU A 1 110 ? -14.075 -11.006 8.421 1.00 90.25 110 GLU A O 1
ATOM 893 N N . HIS A 1 111 ? -13.148 -9.081 9.121 1.00 87.88 111 HIS A N 1
ATOM 894 C CA . HIS A 1 111 ? -14.414 -8.440 9.476 1.00 87.88 111 HIS A CA 1
ATOM 895 C C . HIS A 1 111 ? -14.956 -7.484 8.399 1.00 87.88 111 HIS A C 1
ATOM 897 O O . HIS A 1 111 ? -16.171 -7.280 8.339 1.00 87.88 111 HIS A O 1
ATOM 903 N N . HIS A 1 112 ? -14.120 -6.935 7.499 1.00 88.25 112 HIS A N 1
ATOM 904 C CA . HIS A 1 112 ? -14.614 -6.096 6.396 1.00 88.25 112 HIS A CA 1
ATOM 905 C C . HIS A 1 112 ? -15.257 -6.939 5.306 1.00 88.25 112 HIS A C 1
ATOM 907 O O . HIS A 1 112 ? -14.652 -7.855 4.765 1.00 88.25 112 HIS A O 1
ATOM 913 N N . TYR A 1 113 ? -16.467 -6.561 4.891 1.00 88.31 113 TYR A N 1
ATOM 914 C CA . TYR A 1 113 ? -17.215 -7.254 3.836 1.00 88.31 113 TYR A CA 1
ATOM 915 C C . TYR A 1 113 ? -16.486 -7.298 2.475 1.00 88.31 113 TYR A C 1
ATOM 917 O O . TYR A 1 113 ? -16.771 -8.156 1.647 1.00 88.31 113 TYR A O 1
ATOM 925 N N . LEU A 1 114 ? -15.539 -6.381 2.234 1.00 86.19 114 LEU A N 1
ATOM 926 C CA . LEU A 1 114 ? -14.630 -6.390 1.066 1.00 86.19 114 LEU A CA 1
ATOM 927 C C . LEU A 1 114 ? -13.244 -7.003 1.342 1.00 86.19 114 LEU A C 1
ATOM 929 O O . LEU A 1 114 ? -12.401 -7.002 0.445 1.00 86.19 114 LEU A O 1
ATOM 933 N N . GLY A 1 115 ? -12.980 -7.456 2.566 1.00 87.88 115 GLY A N 1
ATOM 934 C CA . GLY A 1 115 ? -11.649 -7.835 3.034 1.00 87.88 115 GLY A CA 1
ATOM 935 C C . GLY A 1 115 ? -10.653 -6.669 3.054 1.00 87.88 115 GLY A C 1
ATOM 936 O O . GLY A 1 115 ? -10.993 -5.498 2.830 1.00 87.88 115 GLY A O 1
ATOM 937 N N . TYR A 1 116 ? -9.382 -6.986 3.298 1.00 87.38 116 TYR A N 1
ATOM 938 C CA . TYR A 1 116 ? -8.315 -6.003 3.367 1.00 87.38 116 TYR A CA 1
ATOM 939 C C . TYR A 1 116 ? -7.742 -5.715 1.980 1.00 87.38 116 TYR A C 1
ATOM 941 O O . TYR A 1 116 ? -7.122 -6.545 1.314 1.00 87.38 116 TYR A O 1
ATOM 949 N N . THR A 1 117 ? -7.850 -4.453 1.576 1.00 81.69 117 THR A N 1
ATOM 950 C CA . THR A 1 117 ? -7.187 -3.928 0.383 1.00 81.69 117 THR A CA 1
ATOM 951 C C . THR A 1 117 ? -6.200 -2.847 0.802 1.00 81.69 117 THR A C 1
ATOM 953 O O . THR A 1 117 ? -6.577 -1.880 1.456 1.00 81.69 117 THR A O 1
ATOM 956 N N . HIS A 1 118 ? -4.930 -2.976 0.395 1.00 78.75 118 HIS A N 1
ATOM 957 C CA . HIS A 1 118 ? -3.924 -1.943 0.645 1.00 78.75 118 HIS A CA 1
ATOM 958 C C . HIS A 1 118 ? -4.405 -0.594 0.080 1.00 78.75 118 HIS A C 1
ATOM 960 O O . HIS A 1 118 ? -4.617 -0.512 -1.139 1.00 78.75 118 HIS A O 1
ATOM 966 N N . PRO A 1 119 ? -4.549 0.448 0.921 1.00 78.62 119 PRO A N 1
ATOM 967 C CA . PRO A 1 119 ? -4.960 1.765 0.459 1.00 78.62 119 PRO A CA 1
ATOM 968 C C . PRO A 1 119 ? -3.952 2.320 -0.551 1.00 78.62 119 PRO A C 1
ATOM 970 O O . PRO A 1 119 ? -2.742 2.129 -0.405 1.00 78.62 119 PRO A O 1
ATOM 973 N N . VAL A 1 120 ? -4.439 2.981 -1.597 1.00 75.19 120 VAL A N 1
ATOM 974 C CA . VAL A 1 120 ? -3.582 3.616 -2.607 1.00 75.19 120 VAL A CA 1
ATOM 975 C C . VAL A 1 120 ? -3.347 5.068 -2.207 1.00 75.19 120 VAL A C 1
ATOM 977 O O . VAL A 1 120 ? -4.283 5.753 -1.814 1.00 75.19 120 VAL A O 1
ATOM 980 N N . GLY A 1 121 ? -2.106 5.538 -2.339 1.00 78.25 121 GLY A N 1
ATOM 981 C CA . GLY A 1 121 ? -1.731 6.898 -1.957 1.00 78.25 121 GLY A CA 1
ATOM 982 C C . GLY A 1 121 ? -1.528 7.064 -0.451 1.00 78.25 121 GLY A C 1
ATOM 983 O O . GLY A 1 121 ? -1.288 6.098 0.282 1.00 78.25 121 GLY A O 1
ATOM 984 N N . GLU A 1 122 ? -1.584 8.314 -0.001 1.00 83.06 122 GLU A N 1
ATOM 985 C CA . GLU A 1 122 ? -1.473 8.647 1.414 1.00 83.06 122 GLU A CA 1
ATOM 986 C C . GLU A 1 122 ? -2.658 8.082 2.185 1.00 83.06 122 GLU A C 1
ATOM 988 O O . GLU A 1 122 ? -3.804 8.160 1.750 1.00 83.06 122 GLU A O 1
ATOM 993 N N . ASN A 1 123 ? -2.367 7.477 3.328 1.00 87.31 123 ASN A N 1
ATOM 994 C CA . ASN A 1 123 ? -3.379 6.898 4.188 1.00 87.31 123 ASN A CA 1
ATOM 995 C C . ASN A 1 123 ? -2.963 6.983 5.650 1.00 87.31 123 ASN A C 1
ATOM 997 O O . ASN A 1 123 ? -1.775 7.103 5.972 1.00 87.31 123 ASN A O 1
ATOM 1001 N N . ILE A 1 124 ? -3.959 6.905 6.521 1.00 90.88 124 ILE A N 1
ATOM 1002 C CA . ILE A 1 124 ? -3.796 6.832 7.966 1.00 90.88 124 ILE A CA 1
ATOM 1003 C C . ILE A 1 124 ? -4.663 5.679 8.464 1.00 90.88 124 ILE A C 1
ATOM 1005 O O . ILE A 1 124 ? -5.760 5.454 7.951 1.00 90.88 124 ILE A O 1
ATOM 1009 N N . LYS A 1 125 ? -4.140 4.929 9.433 1.00 92.62 125 LYS A N 1
ATOM 1010 C CA . LYS A 1 125 ? -4.794 3.776 10.048 1.00 92.62 125 LYS A CA 1
ATOM 1011 C C . LYS A 1 125 ? -4.739 3.927 11.556 1.00 92.62 125 LYS A C 1
ATOM 1013 O O . LYS A 1 125 ? -3.654 4.193 12.078 1.00 92.62 125 LYS A O 1
ATOM 1018 N N . TYR A 1 126 ? -5.863 3.711 12.221 1.00 95.31 126 TYR A N 1
ATOM 1019 C CA . TYR A 1 126 ? -5.958 3.680 13.672 1.00 95.31 126 TYR A CA 1
ATOM 1020 C C . TYR A 1 126 ? -6.561 2.364 14.144 1.00 95.31 126 TYR A C 1
ATOM 1022 O O . TYR A 1 126 ? -7.535 1.881 13.569 1.00 95.31 126 TYR A O 1
ATOM 1030 N N . MET A 1 127 ? -5.986 1.820 15.209 1.00 95.06 127 MET A N 1
ATOM 1031 C CA . MET A 1 127 ? -6.629 0.807 16.034 1.00 95.06 127 MET A CA 1
ATOM 1032 C C . MET A 1 127 ? -7.303 1.508 17.209 1.00 95.06 127 MET A C 1
ATOM 1034 O O . MET A 1 127 ? -6.711 2.419 17.794 1.00 95.06 127 MET A O 1
ATOM 1038 N N . VAL A 1 128 ? -8.521 1.092 17.535 1.00 95.31 128 VAL A N 1
ATOM 1039 C CA . VAL A 1 128 ? -9.250 1.560 18.711 1.00 95.31 128 VAL A CA 1
ATOM 1040 C C . VAL A 1 128 ? -9.254 0.449 19.748 1.00 95.31 128 VAL A C 1
ATOM 1042 O O . VAL A 1 128 ? -9.666 -0.677 19.454 1.00 95.31 128 VAL A O 1
ATOM 1045 N N . TRP A 1 129 ? -8.819 0.774 20.959 1.00 94.50 129 TRP A N 1
ATOM 1046 C CA . TRP A 1 129 ? -8.739 -0.158 22.074 1.00 94.50 129 TRP A CA 1
ATOM 1047 C C . TRP A 1 129 ? -9.694 0.247 23.190 1.00 94.50 129 TRP A C 1
ATOM 1049 O O . TRP A 1 129 ? -9.861 1.434 23.468 1.00 94.50 129 TRP A O 1
ATOM 1059 N N . ALA A 1 130 ? -10.271 -0.746 23.856 1.00 93.94 130 ALA A N 1
ATOM 1060 C CA . ALA A 1 130 ? -10.967 -0.595 25.125 1.00 93.94 130 ALA A CA 1
ATOM 1061 C C . ALA A 1 130 ? -10.384 -1.612 26.104 1.00 93.94 130 ALA A C 1
ATOM 1063 O O . ALA A 1 130 ? -10.378 -2.808 25.816 1.00 93.94 130 ALA A O 1
ATOM 1064 N N . GLN A 1 131 ? -9.857 -1.145 27.240 1.00 91.00 131 GLN A N 1
ATOM 1065 C CA . GLN A 1 131 ? -9.291 -2.011 28.286 1.00 91.00 131 GLN A CA 1
ATOM 1066 C C . GLN A 1 131 ? -8.252 -3.028 27.751 1.00 91.00 131 GLN A C 1
ATOM 1068 O O . GLN A 1 131 ? -8.226 -4.189 28.151 1.00 91.00 131 GLN A O 1
ATOM 1073 N N . GLY A 1 132 ? -7.412 -2.608 26.796 1.00 89.75 132 GLY A N 1
ATOM 1074 C CA . GLY A 1 132 ? -6.395 -3.460 26.162 1.00 89.75 132 GLY A CA 1
ATOM 1075 C C . GLY A 1 132 ? -6.911 -4.419 25.079 1.00 89.75 132 GLY A C 1
ATOM 1076 O O . GLY A 1 132 ? -6.108 -5.112 24.454 1.00 89.75 132 GLY A O 1
ATOM 1077 N N . ARG A 1 133 ? -8.221 -4.447 24.803 1.00 91.81 133 ARG A N 1
ATOM 1078 C CA . ARG A 1 133 ? -8.828 -5.237 23.723 1.00 91.81 133 ARG A CA 1
ATOM 1079 C C . ARG A 1 133 ? -9.042 -4.373 22.472 1.00 91.81 133 ARG A C 1
ATOM 1081 O O . ARG A 1 133 ? -9.599 -3.281 22.602 1.00 91.81 133 ARG A O 1
ATOM 1088 N N . PRO A 1 134 ? -8.639 -4.822 21.266 1.00 92.88 134 PRO A N 1
ATOM 1089 C CA . PRO A 1 134 ? -8.958 -4.107 20.037 1.00 92.88 134 PRO A CA 1
ATOM 1090 C C . PRO A 1 134 ? -10.454 -4.262 19.762 1.00 92.88 134 PRO A C 1
ATOM 1092 O O . PRO A 1 134 ? -10.960 -5.382 19.680 1.00 92.88 134 PRO A O 1
ATOM 1095 N N . ILE A 1 135 ? -11.159 -3.140 19.650 1.00 92.94 135 ILE A N 1
ATOM 1096 C CA . ILE A 1 135 ? -12.608 -3.125 19.415 1.00 92.94 135 ILE A CA 1
ATOM 1097 C C . ILE A 1 135 ? -12.977 -2.560 18.051 1.00 92.94 135 ILE A C 1
ATOM 1099 O O . ILE A 1 135 ? -14.085 -2.808 17.595 1.00 92.94 135 ILE A O 1
ATOM 1103 N N . ALA A 1 136 ? -12.076 -1.793 17.427 1.00 92.62 136 ALA A N 1
ATOM 1104 C CA . ALA A 1 136 ? -12.365 -1.151 16.159 1.00 92.62 136 ALA A CA 1
ATOM 1105 C C . ALA A 1 136 ? -11.120 -0.839 15.313 1.00 92.62 136 ALA A C 1
ATOM 1107 O O . ALA A 1 136 ? -10.020 -0.625 15.829 1.00 92.62 136 ALA A O 1
ATOM 1108 N N . CYS A 1 137 ? -11.304 -0.782 13.993 1.00 93.62 137 CYS A N 1
ATOM 1109 C CA . CYS A 1 137 ? -10.271 -0.447 13.005 1.00 93.62 137 CYS A CA 1
ATOM 1110 C C . CYS A 1 137 ? -10.741 0.706 12.121 1.00 93.62 137 CYS A C 1
ATOM 1112 O O . CYS A 1 137 ? -11.738 0.569 11.425 1.00 93.62 137 CYS A O 1
ATOM 1114 N N . LEU A 1 138 ? -9.999 1.814 12.073 1.00 92.81 138 LEU A N 1
ATOM 1115 C CA . LEU A 1 138 ? -10.345 2.983 11.258 1.00 92.81 138 LEU A CA 1
ATOM 1116 C C . LEU A 1 138 ? -9.270 3.261 10.203 1.00 92.81 138 LEU A C 1
ATOM 1118 O O . LEU A 1 138 ? -8.080 3.304 10.526 1.00 92.81 138 LEU A O 1
ATOM 1122 N N . ALA A 1 139 ? -9.667 3.501 8.950 1.00 89.94 139 ALA A N 1
ATOM 1123 C CA . ALA A 1 139 ? -8.745 3.893 7.887 1.00 89.94 139 ALA A CA 1
ATOM 1124 C C . ALA A 1 139 ? -9.275 5.031 7.009 1.00 89.94 139 ALA A C 1
ATOM 1126 O O . ALA A 1 139 ? -10.416 5.047 6.554 1.00 89.94 139 ALA A O 1
ATOM 1127 N N . TRP A 1 140 ? -8.371 5.945 6.671 1.00 86.69 140 TRP A N 1
ATOM 1128 C CA . TRP A 1 140 ? -8.609 7.014 5.709 1.00 86.69 140 TRP A CA 1
ATOM 1129 C C . TRP A 1 140 ? -7.539 6.973 4.641 1.00 86.69 140 TRP A C 1
ATOM 1131 O O . TRP A 1 140 ? -6.379 6.664 4.918 1.00 86.69 140 TRP A O 1
ATOM 1141 N N . SER A 1 141 ? -7.919 7.310 3.416 1.00 83.62 141 SER A N 1
ATOM 1142 C CA . SER A 1 141 ? -6.979 7.448 2.310 1.00 83.62 141 SER A CA 1
ATOM 1143 C C . SER A 1 141 ? -7.268 8.703 1.512 1.00 83.62 141 SER A C 1
ATOM 1145 O O . SER A 1 141 ? -8.370 9.256 1.569 1.00 83.62 141 SER A O 1
ATOM 1147 N N . SER A 1 142 ? -6.262 9.161 0.775 1.00 80.75 142 SER A N 1
ATOM 1148 C CA . SER A 1 142 ? -6.436 10.266 -0.146 1.00 80.75 142 SER A CA 1
ATOM 1149 C C . SER A 1 142 ? -7.476 9.923 -1.213 1.00 80.75 142 SER A C 1
ATOM 1151 O O . SER A 1 142 ? -7.656 8.774 -1.624 1.00 80.75 142 SER A O 1
ATOM 1153 N N . ALA A 1 143 ? -8.182 10.955 -1.669 1.00 75.88 143 ALA A N 1
ATOM 1154 C CA . ALA A 1 143 ? -9.192 10.822 -2.702 1.00 75.88 143 ALA A CA 1
ATOM 1155 C C . ALA A 1 143 ? -8.578 10.241 -3.990 1.00 75.88 143 ALA A C 1
ATOM 1157 O O . ALA A 1 143 ? -7.703 10.881 -4.588 1.00 75.88 143 ALA A O 1
ATOM 1158 N N . PRO A 1 144 ? -9.034 9.076 -4.489 1.00 74.44 144 PRO A N 1
ATOM 1159 C CA . PRO A 1 144 ? -8.583 8.595 -5.781 1.00 74.44 144 PRO A CA 1
ATOM 1160 C C . PRO A 1 144 ? -9.038 9.576 -6.865 1.00 74.44 144 PRO A C 1
ATOM 1162 O O . PRO A 1 144 ? -10.231 9.847 -7.043 1.00 74.44 144 PRO A O 1
ATOM 1165 N N . ARG A 1 145 ? -8.071 10.102 -7.625 1.00 73.00 145 ARG A N 1
ATOM 1166 C CA . ARG A 1 145 ? 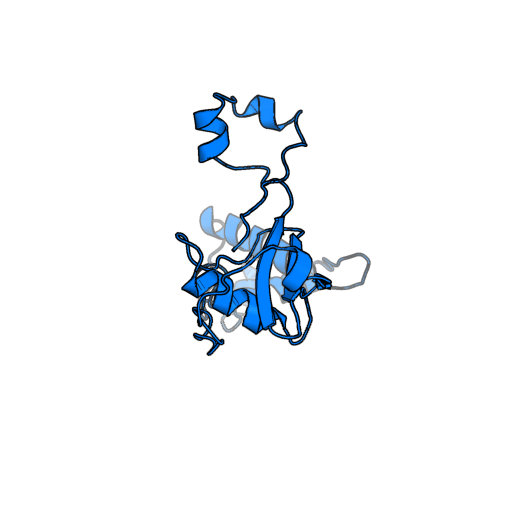-8.342 11.012 -8.749 1.00 73.00 145 ARG A CA 1
ATOM 1167 C C . ARG A 1 145 ? -9.253 10.349 -9.785 1.00 73.00 145 ARG A C 1
ATOM 1169 O O . ARG A 1 1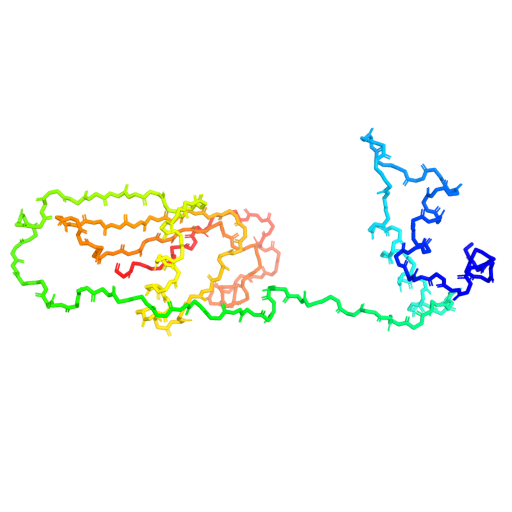45 ? -10.205 10.963 -10.264 1.00 73.00 145 ARG A O 1
ATOM 1176 N N . HIS A 1 146 ? -8.987 9.078 -10.084 1.00 76.31 146 HIS A N 1
ATOM 1177 C CA . HIS A 1 146 ? -9.762 8.264 -11.014 1.00 76.31 146 HIS A CA 1
ATOM 1178 C C . HIS A 1 146 ? -10.523 7.179 -10.257 1.00 76.31 146 HIS A C 1
ATOM 1180 O O . HIS A 1 146 ? -9.931 6.195 -9.822 1.00 76.31 146 HIS A O 1
ATOM 1186 N N . LEU A 1 147 ? -11.839 7.349 -10.127 1.00 79.62 147 LEU A N 1
ATOM 1187 C CA . LEU A 1 147 ? -12.717 6.360 -9.513 1.00 79.62 147 LEU A CA 1
ATOM 1188 C C . LEU A 1 147 ? -13.989 6.224 -10.351 1.00 79.62 147 LEU A C 1
ATOM 1190 O O . LEU A 1 147 ? -14.961 6.944 -10.148 1.00 79.62 147 LEU A O 1
ATOM 1194 N N . GLY A 1 148 ? -13.981 5.286 -11.301 1.00 80.69 148 GLY A N 1
ATOM 1195 C CA . GLY A 1 148 ? -15.063 5.149 -12.282 1.00 80.69 148 GLY A CA 1
ATOM 1196 C C . GLY A 1 148 ? -16.439 4.874 -11.667 1.00 80.69 148 GLY A C 1
ATOM 1197 O O . GLY A 1 148 ? -17.442 5.326 -12.205 1.00 80.69 148 GLY A O 1
ATOM 1198 N N . ALA A 1 149 ? -16.501 4.176 -10.529 1.00 80.88 149 ALA A N 1
ATOM 1199 C CA . ALA A 1 149 ? -17.756 3.957 -9.809 1.00 80.88 149 ALA A CA 1
ATOM 1200 C C . ALA A 1 149 ? -18.359 5.274 -9.291 1.00 80.88 149 ALA A C 1
ATOM 1202 O O . ALA A 1 149 ? -19.526 5.545 -9.556 1.00 80.88 149 ALA A O 1
ATOM 1203 N N . ARG A 1 150 ? -17.545 6.121 -8.642 1.00 84.88 150 ARG A N 1
ATOM 1204 C CA . ARG A 1 150 ? -17.943 7.468 -8.201 1.00 84.88 150 ARG A CA 1
ATOM 1205 C C . ARG A 1 150 ? -18.361 8.322 -9.388 1.00 84.88 150 ARG A C 1
ATOM 1207 O O . ARG A 1 150 ? -19.435 8.904 -9.359 1.00 84.88 150 ARG A O 1
ATOM 1214 N N . ASP A 1 151 ? -17.513 8.388 -10.413 1.00 85.19 151 ASP A N 1
ATOM 1215 C CA . ASP A 1 151 ? -17.748 9.254 -11.569 1.00 85.19 151 ASP A CA 1
ATOM 1216 C C . ASP A 1 151 ? -19.089 8.902 -12.244 1.00 85.19 151 ASP A C 1
ATOM 1218 O O . ASP A 1 151 ? -19.871 9.796 -12.551 1.00 85.19 151 ASP A O 1
ATOM 1222 N N . ARG A 1 152 ? -19.414 7.605 -12.380 1.00 87.19 152 ARG A N 1
ATOM 1223 C CA . ARG A 1 152 ? -20.715 7.146 -12.899 1.00 87.19 152 ARG A CA 1
ATOM 1224 C C . ARG A 1 152 ? -21.882 7.438 -11.961 1.00 87.19 152 ARG A C 1
ATOM 1226 O O . ARG A 1 152 ? -22.930 7.843 -12.441 1.00 87.19 152 ARG A O 1
ATOM 1233 N N . TYR A 1 153 ? -21.710 7.224 -10.658 1.00 86.75 153 TYR A N 1
ATOM 1234 C CA . TYR A 1 153 ? -22.771 7.446 -9.673 1.00 86.75 153 TYR A CA 1
ATOM 1235 C C . TYR A 1 153 ? -23.159 8.927 -9.561 1.00 86.75 153 TYR A C 1
ATOM 1237 O O . TYR A 1 153 ? -24.337 9.254 -9.533 1.00 86.75 153 TYR A O 1
ATOM 1245 N N . ILE A 1 154 ? -22.169 9.824 -9.538 1.00 84.81 154 ILE A N 1
ATOM 1246 C CA . ILE A 1 154 ? -22.387 11.278 -9.456 1.00 84.81 154 ILE A CA 1
ATOM 1247 C C . ILE A 1 154 ? -22.744 11.868 -10.835 1.00 84.81 154 ILE A C 1
ATOM 1249 O O . ILE A 1 154 ? -23.279 12.969 -10.922 1.00 84.81 154 ILE A O 1
ATOM 1253 N N . GLY A 1 155 ? -22.450 11.156 -11.927 1.00 86.19 155 GLY A N 1
ATOM 1254 C CA . GLY A 1 155 ? -22.613 11.667 -13.289 1.00 86.19 155 GLY A CA 1
ATOM 1255 C C . GLY A 1 155 ? -21.522 12.665 -13.689 1.00 86.19 155 GLY A C 1
ATOM 1256 O O . GLY A 1 155 ? -21.754 13.536 -14.523 1.00 86.19 155 GLY A O 1
ATOM 1257 N N . TRP A 1 156 ? -20.329 12.570 -13.096 1.00 83.62 156 TRP A N 1
ATOM 1258 C CA . TRP A 1 156 ? -19.212 13.455 -13.420 1.00 83.62 156 TRP A CA 1
ATOM 1259 C C . TRP A 1 156 ? -18.608 13.127 -14.789 1.00 83.62 156 TRP A C 1
ATOM 1261 O O . TRP A 1 156 ? -18.049 12.036 -14.967 1.00 83.62 156 TRP A O 1
ATOM 1271 N N . PRO A 1 157 ? -18.617 14.074 -15.746 1.00 81.06 157 PRO A N 1
ATOM 1272 C CA . PRO A 1 157 ? -17.853 13.915 -16.969 1.00 81.06 157 PRO A CA 1
ATOM 1273 C C . PRO A 1 157 ? -16.350 13.973 -16.669 1.00 81.06 157 PRO A C 1
ATOM 1275 O O . PRO A 1 157 ? -15.889 14.523 -15.665 1.00 81.06 157 PRO A O 1
ATOM 1278 N N . ALA A 1 158 ? -15.550 13.406 -17.576 1.00 77.38 158 ALA A N 1
ATOM 1279 C CA . ALA A 1 158 ? -14.103 13.280 -17.406 1.00 77.38 158 ALA A CA 1
ATOM 1280 C C . ALA A 1 158 ? -13.390 14.616 -17.118 1.00 77.38 158 ALA A C 1
ATOM 1282 O O . ALA A 1 158 ? -12.350 14.607 -16.451 1.00 77.38 158 ALA A O 1
ATOM 1283 N N . GLU A 1 159 ? -13.949 15.720 -17.617 1.00 78.31 159 GLU A N 1
ATOM 1284 C CA . GLU A 1 159 ? -13.452 17.090 -17.494 1.00 78.31 159 GLU A CA 1
ATOM 1285 C C . GLU A 1 159 ? -13.647 17.683 -16.092 1.00 78.31 159 GLU A C 1
ATOM 1287 O O . GLU A 1 159 ? -12.725 18.309 -15.567 1.00 78.31 159 GLU A O 1
ATOM 1292 N N . SER A 1 160 ? -14.764 17.382 -15.417 1.00 74.25 160 SER A N 1
ATOM 1293 C CA . SER A 1 160 ? -15.051 17.864 -14.055 1.00 74.25 160 SER A CA 1
ATOM 1294 C C . SER A 1 160 ? -13.989 17.436 -13.035 1.00 74.25 160 SER A C 1
ATOM 1296 O O . SER A 1 160 ? -13.719 18.144 -12.070 1.00 74.25 160 SER A O 1
ATOM 1298 N N . ARG A 1 161 ? -13.280 16.329 -13.293 1.00 67.38 161 ARG A N 1
ATOM 1299 C CA . ARG A 1 161 ? -12.176 15.834 -12.448 1.00 67.38 161 ARG A CA 1
ATOM 1300 C C . ARG A 1 161 ? -10.965 16.761 -12.381 1.00 67.38 161 ARG A C 1
ATOM 1302 O O . ARG A 1 161 ? -10.120 16.581 -11.510 1.00 67.38 161 ARG A O 1
ATOM 1309 N N . ARG A 1 162 ? -10.816 17.699 -13.321 1.00 65.00 162 ARG A N 1
ATOM 1310 C CA . ARG A 1 162 ? -9.686 18.643 -13.326 1.00 65.00 162 ARG A CA 1
ATOM 1311 C C . ARG A 1 162 ? -9.834 19.736 -12.266 1.00 65.00 162 ARG A C 1
ATOM 1313 O O . ARG A 1 162 ? -8.822 20.307 -11.875 1.00 65.00 162 ARG A O 1
ATOM 1320 N N . HIS A 1 163 ? -11.056 19.978 -11.791 1.00 60.59 163 HIS A N 1
ATOM 1321 C CA . HIS A 1 163 ? -11.393 21.115 -10.932 1.00 60.59 163 HIS A CA 1
ATOM 1322 C C . HIS A 1 163 ? -11.772 20.730 -9.493 1.00 60.59 163 HIS A C 1
ATOM 1324 O O . HIS A 1 163 ? -11.939 21.617 -8.660 1.00 60.59 163 HIS A O 1
ATOM 1330 N N . THR A 1 164 ? -11.887 19.438 -9.165 1.00 56.31 164 THR A N 1
ATOM 1331 C CA . THR A 1 164 ? -12.358 18.990 -7.842 1.00 56.31 164 THR A CA 1
ATOM 1332 C C . THR A 1 164 ? -11.335 18.085 -7.155 1.00 56.31 164 THR A C 1
ATOM 1334 O O . THR A 1 164 ? -11.067 16.976 -7.613 1.00 56.31 164 THR A O 1
ATOM 1337 N N . PHE A 1 165 ? -10.777 18.553 -6.032 1.00 51.47 165 PHE A N 1
ATOM 1338 C CA . PHE A 1 165 ? -9.794 17.818 -5.217 1.00 51.47 165 PHE A CA 1
ATOM 1339 C C . PHE A 1 165 ? -10.376 17.140 -3.966 1.00 51.47 165 PHE A C 1
ATOM 1341 O O . PHE A 1 165 ? -9.653 16.431 -3.272 1.00 51.47 165 PHE A O 1
ATOM 1348 N N . ALA A 1 166 ? -11.657 17.322 -3.648 1.00 47.44 166 ALA A N 1
ATOM 1349 C CA . ALA A 1 166 ? -12.168 16.984 -2.323 1.00 47.44 166 ALA A CA 1
ATOM 1350 C C . ALA A 1 166 ? -13.239 15.891 -2.361 1.00 47.44 166 ALA A C 1
ATOM 1352 O O . ALA A 1 166 ? -14.398 16.147 -2.663 1.00 47.44 166 ALA A O 1
ATOM 1353 N N . CYS A 1 167 ? -12.838 14.673 -2.009 1.00 41.94 167 CYS A N 1
ATOM 1354 C CA . CYS A 1 167 ? -13.681 13.715 -1.294 1.00 41.94 167 CYS A CA 1
ATOM 1355 C C . CYS A 1 167 ? -12.743 12.673 -0.700 1.00 41.94 167 CYS A C 1
ATOM 1357 O O . CYS A 1 167 ? -12.300 11.788 -1.423 1.00 41.94 167 CYS A O 1
ATOM 1359 N N . TRP A 1 168 ? -12.392 12.810 0.577 1.00 40.84 168 TRP A N 1
ATOM 1360 C CA . TRP A 1 168 ? -11.681 11.764 1.310 1.00 40.84 168 TRP A CA 1
ATOM 1361 C C . TRP A 1 168 ? -12.637 10.576 1.460 1.00 40.84 168 TRP A C 1
ATOM 1363 O O . TRP A 1 168 ? -13.622 10.708 2.189 1.00 40.84 168 TRP A O 1
ATOM 1373 N N . PRO A 1 169 ? -12.431 9.440 0.767 1.00 44.88 169 PRO A N 1
ATOM 1374 C CA . PRO A 1 169 ? -13.200 8.251 1.076 1.00 44.88 169 PRO A CA 1
ATOM 1375 C C . PRO A 1 169 ? -12.803 7.794 2.482 1.00 44.88 169 PRO A C 1
ATOM 1377 O O . PRO A 1 169 ? -11.647 7.451 2.743 1.00 44.88 169 PRO A O 1
ATOM 1380 N N . ILE A 1 170 ? -13.771 7.818 3.394 1.00 44.16 170 ILE A N 1
ATOM 1381 C CA . ILE A 1 170 ? -13.695 7.048 4.630 1.00 44.16 170 ILE A CA 1
ATOM 1382 C C . ILE A 1 170 ? -13.881 5.592 4.209 1.00 44.16 170 ILE A C 1
ATOM 1384 O O . ILE A 1 170 ? -14.931 5.244 3.666 1.00 44.16 170 ILE A O 1
ATOM 1388 N N . THR A 1 171 ? -12.875 4.752 4.432 1.00 47.41 171 THR A N 1
ATOM 1389 C CA . THR A 1 171 ? -13.082 3.304 4.380 1.00 47.41 171 THR A CA 1
ATOM 1390 C C . THR A 1 171 ? -13.363 2.859 5.813 1.00 47.41 171 THR A C 1
ATOM 1392 O O . THR A 1 171 ? -12.542 3.056 6.701 1.00 47.41 171 THR A O 1
ATOM 1395 N N . LEU A 1 172 ? -14.587 2.364 5.999 1.00 43.69 172 LEU A N 1
ATOM 1396 C CA . LEU A 1 172 ? -15.332 2.139 7.240 1.00 43.69 172 LEU A CA 1
ATOM 1397 C C . LEU A 1 172 ? -14.593 1.489 8.419 1.00 43.69 172 LEU A C 1
ATOM 1399 O O . LEU A 1 172 ? -13.679 0.686 8.248 1.00 43.69 172 LEU A O 1
ATOM 1403 N N . ALA A 1 173 ? -15.129 1.837 9.595 1.00 44.81 173 ALA A N 1
ATOM 1404 C CA . ALA A 1 173 ? -14.926 1.225 10.899 1.00 44.81 173 ALA A CA 1
ATOM 1405 C C . ALA A 1 173 ? -15.432 -0.227 10.943 1.00 44.81 173 ALA A C 1
ATOM 1407 O O . ALA A 1 173 ? -16.568 -0.479 10.532 1.00 44.81 173 ALA A O 1
ATOM 1408 N N . PHE A 1 174 ? -14.607 -1.135 11.467 1.00 46.38 174 PHE A N 1
ATOM 1409 C CA . PHE A 1 174 ? -15.092 -2.236 12.320 1.00 46.38 174 PHE A CA 1
ATOM 1410 C C . PHE A 1 174 ? -15.153 -1.719 13.729 1.00 46.38 174 PHE A C 1
ATOM 1412 O O . PHE A 1 174 ? -14.247 -0.901 14.003 1.00 46.38 174 PHE A O 1
#

InterPro domains:
  IPR025639 Druantia protein DruA [PF14236] (79-164)

Radius of gyration: 24.41 Å; chains: 1; bounding box: 50×36×66 Å

Secondary structure (DSSP, 8-state):
-HHHHHH-TT--HHHHHHHHHHHTT-B-TTS-B-HHHHHHHHHHHHHTTSSPPPPP--PPP-TTTSPPPPPP---------S-GGGGPPEEEEE-TTSTTHHHHHHHHHHHSTT---PPPSSEEEEEEEETTEEEEEEEEEPPPS--HHHHHHHT--TTGGGT------EE---

Foldseek 3Di:
DQVLCVVCVPDALLRSLQVVQVVVVQADPVSHGPSVVSSVVVVVCVVVVNHPHHDHPDDDDDCLVDPDQQDADDFPPPDDDDDVVVQPDKDKDWPVPHPCVSVLLNCQQPPPPVHHHDAPADKIKIFIDGPNGGDKIWMKHFDDLDDPVVCVVVVPDPVNSVPDRDDTDTPDMD

Sequence (174 aa):
IRELIAAHPRQSRRGLSQKLCEDWQWRQENGALRDMLCRGLMLMLHRAGEIELPPVRRVNRNPLTERTRPAPVPIDTTPIEGPLRDLQPLEFTQVRHTAEGPLFNGLMEEHHYLGYTHPVGENIKYMVWAQGRPIACLAWSSAPRHLGARDRYIGWPAESRRHTFACWPITLAF

pLDDT: mean 86.1, std 12.8, range [40.84, 97.31]

Organism: NCBI:txid410659